Protein AF-A0A6A1Z7D4-F1 (afdb_monomer_lite)

pLDDT: mean 88.76, std 11.79, range [39.44, 97.06]

Sequence (85 aa):
MKIEIPVGIRGTLKEFKTSYQPEFLSKYGYKRYTNIIPFKGVNVVCEAVNVKYSSIQGELIVHDNDILTYLGHKLWAVTKAKEEK

Radius of gyration: 13.68 Å; chains: 1; bounding box: 37×44×33 Å

Foldseek 3Di:
DDDDDDAFDKDFQQVCVVVDPPVRLVVLFKDWDWDQDVPPGIDTPFIWFWADDPPDIDIDTHDRGWMWGRHPPRHIDIDDDDDPD

Organism: NCBI:txid47770

Structure (mmCIF, N/CA/C/O backbone):
data_AF-A0A6A1Z7D4-F1
#
_entry.id   AF-A0A6A1Z7D4-F1
#
loop_
_atom_site.group_PDB
_atom_site.id
_atom_site.type_symbol
_atom_site.label_atom_id
_atom_site.label_alt_id
_atom_site.label_comp_id
_atom_site.label_asym_id
_atom_site.label_entity_id
_atom_site.label_seq_id
_atom_site.pdbx_PDB_ins_code
_atom_site.Cartn_x
_atom_site.Cartn_y
_atom_site.Cartn_z
_atom_site.occupancy
_atom_site.B_iso_or_equiv
_atom_site.auth_seq_id
_atom_site.auth_comp_id
_atom_site.auth_asym_id
_atom_site.auth_atom_id
_atom_site.pdbx_PDB_model_num
ATOM 1 N N . MET A 1 1 ? -4.393 -22.598 0.359 1.00 49.94 1 MET A N 1
ATOM 2 C CA . MET A 1 1 ? -3.863 -21.723 -0.708 1.00 49.94 1 MET A CA 1
ATOM 3 C C . MET A 1 1 ? -3.290 -20.481 -0.039 1.00 49.94 1 MET A C 1
ATOM 5 O O . MET A 1 1 ? -4.021 -19.841 0.707 1.00 49.94 1 MET A O 1
ATOM 9 N N . LYS A 1 2 ? -1.989 -20.193 -0.183 1.00 61.00 2 LYS A N 1
ATOM 10 C CA . LYS A 1 2 ? -1.428 -18.920 0.297 1.00 61.00 2 LYS A CA 1
ATOM 11 C C . LYS A 1 2 ? -1.862 -17.839 -0.688 1.00 61.00 2 LYS A C 1
ATOM 13 O O . LYS A 1 2 ? -1.533 -17.929 -1.863 1.00 61.00 2 LYS A O 1
ATOM 18 N N . ILE A 1 3 ? -2.659 -16.886 -0.221 1.00 80.12 3 ILE A N 1
ATOM 19 C CA . ILE A 1 3 ? -2.993 -15.692 -0.996 1.00 80.12 3 ILE A CA 1
ATOM 20 C C . ILE A 1 3 ? -1.772 -14.778 -0.901 1.00 80.12 3 ILE A C 1
ATOM 22 O O . ILE A 1 3 ? -1.364 -14.425 0.204 1.00 80.12 3 ILE A O 1
ATOM 26 N N . GLU A 1 4 ? -1.172 -14.441 -2.039 1.00 89.00 4 GLU A N 1
ATOM 27 C CA . GLU A 1 4 ? -0.027 -13.535 -2.129 1.00 89.00 4 GLU A CA 1
ATOM 28 C C . GLU A 1 4 ? -0.279 -12.486 -3.213 1.00 89.00 4 GLU A C 1
ATOM 30 O O . GLU A 1 4 ? -0.918 -12.775 -4.222 1.00 89.00 4 GLU A O 1
ATOM 35 N N . ILE A 1 5 ? 0.220 -11.265 -3.000 1.00 92.00 5 ILE A N 1
ATOM 36 C CA . ILE A 1 5 ? 0.201 -10.206 -4.016 1.00 92.00 5 ILE A CA 1
ATOM 37 C C . ILE A 1 5 ? 1.398 -10.434 -4.949 1.00 92.00 5 ILE A C 1
ATOM 39 O O . ILE A 1 5 ? 2.537 -10.315 -4.485 1.00 92.00 5 ILE A O 1
ATOM 43 N N . PRO A 1 6 ? 1.187 -10.765 -6.237 1.00 94.31 6 PRO A N 1
ATOM 44 C CA . PRO A 1 6 ? 2.293 -11.010 -7.148 1.00 94.31 6 PRO A CA 1
ATOM 45 C C . PRO A 1 6 ? 3.041 -9.710 -7.459 1.00 94.31 6 PRO A C 1
ATOM 47 O O . PRO A 1 6 ? 2.446 -8.638 -7.580 1.00 94.31 6 PRO A O 1
ATOM 50 N N . VAL A 1 7 ? 4.364 -9.801 -7.597 1.00 95.25 7 VAL A N 1
ATOM 51 C CA . VAL A 1 7 ? 5.194 -8.667 -8.027 1.00 95.25 7 VAL A CA 1
ATOM 52 C C . VAL A 1 7 ? 4.764 -8.226 -9.427 1.00 95.25 7 VAL A C 1
ATOM 54 O O . VAL A 1 7 ? 4.523 -9.056 -10.299 1.00 95.25 7 VAL A O 1
ATOM 57 N N . GLY A 1 8 ? 4.657 -6.916 -9.635 1.00 93.56 8 GLY A N 1
ATOM 58 C CA . GLY A 1 8 ? 4.205 -6.311 -10.885 1.00 93.56 8 GLY A CA 1
ATOM 59 C C . GLY A 1 8 ? 2.689 -6.148 -10.997 1.00 93.56 8 GLY A C 1
ATOM 60 O O . GLY A 1 8 ? 2.236 -5.508 -11.946 1.00 93.56 8 GLY A O 1
ATOM 61 N N . ILE A 1 9 ? 1.895 -6.657 -10.043 1.00 95.56 9 ILE A N 1
ATOM 62 C CA . ILE A 1 9 ? 0.455 -6.386 -10.044 1.00 95.56 9 ILE A CA 1
ATOM 63 C C . ILE A 1 9 ? 0.212 -4.887 -9.885 1.00 95.56 9 ILE A C 1
ATOM 65 O O . ILE A 1 9 ? 0.845 -4.225 -9.056 1.00 95.56 9 ILE A O 1
ATOM 69 N N . ARG A 1 10 ? -0.709 -4.369 -10.692 1.00 95.94 10 ARG A N 1
ATOM 70 C CA . ARG A 1 10 ? -1.031 -2.950 -10.792 1.00 95.94 10 ARG A CA 1
ATOM 71 C C . ARG A 1 10 ? -2.528 -2.750 -10.608 1.00 95.94 10 ARG A C 1
ATOM 73 O O . ARG A 1 10 ? -3.313 -3.499 -11.177 1.00 95.94 10 ARG A O 1
ATOM 80 N N . GLY A 1 11 ? -2.897 -1.729 -9.849 1.00 96.06 11 GLY A N 1
ATOM 81 C CA . GLY A 1 11 ? -4.288 -1.355 -9.606 1.00 96.06 11 GLY A CA 1
ATOM 82 C C . GLY A 1 11 ? -4.376 -0.063 -8.809 1.00 96.06 11 GLY A C 1
ATOM 83 O O . GLY A 1 11 ? -3.364 0.467 -8.351 1.00 96.06 11 GLY A O 1
ATOM 84 N N . THR A 1 12 ? -5.577 0.463 -8.645 1.00 97.06 12 THR A N 1
ATOM 85 C CA . THR A 1 12 ? -5.835 1.603 -7.762 1.00 97.06 12 THR A CA 1
ATOM 86 C C . THR A 1 12 ? -5.815 1.169 -6.298 1.00 97.06 12 THR A C 1
ATOM 88 O O . THR A 1 12 ? -6.100 0.010 -5.976 1.00 97.06 12 THR A O 1
ATOM 91 N N . LEU A 1 13 ? -5.524 2.087 -5.372 1.00 95.75 13 LEU A N 1
ATOM 92 C CA . LEU A 1 13 ? -5.637 1.789 -3.939 1.00 95.75 13 LEU A CA 1
ATOM 93 C C . LEU A 1 13 ? -7.043 1.268 -3.578 1.00 95.75 13 LEU A C 1
ATOM 95 O O . LEU A 1 13 ? -7.168 0.330 -2.787 1.00 95.75 13 LEU A O 1
ATOM 99 N N . LYS A 1 14 ? -8.093 1.819 -4.200 1.00 96.06 14 LYS A N 1
ATOM 100 C CA . LYS A 1 14 ? -9.479 1.363 -4.023 1.00 96.06 14 LYS A CA 1
ATOM 101 C C . LYS A 1 14 ? -9.678 -0.100 -4.426 1.00 96.06 14 LYS A C 1
ATOM 103 O O . LYS A 1 14 ? -10.317 -0.854 -3.688 1.00 96.06 14 LYS A O 1
ATOM 108 N N . GLU A 1 15 ? -9.124 -0.524 -5.560 1.00 96.75 15 GLU A N 1
ATOM 109 C CA . GLU A 1 15 ? -9.192 -1.920 -6.020 1.00 96.75 15 GLU A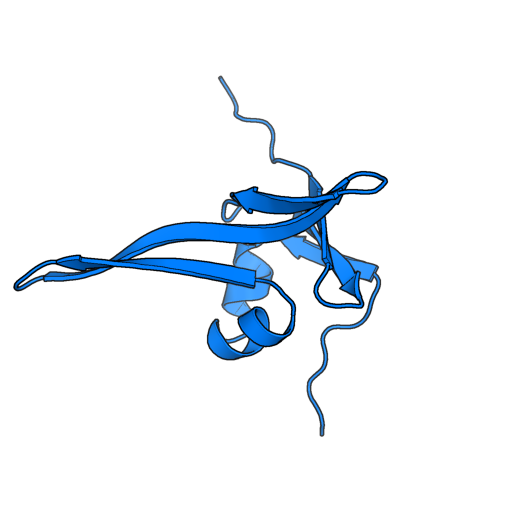 CA 1
ATOM 110 C C . GLU A 1 15 ? -8.478 -2.865 -5.051 1.00 96.75 15 GLU A C 1
ATOM 112 O O . GLU A 1 15 ? -9.024 -3.912 -4.690 1.00 96.75 15 GLU A O 1
ATOM 117 N N . PHE A 1 16 ? -7.301 -2.473 -4.551 1.00 95.56 16 PHE A N 1
ATOM 118 C CA . PHE A 1 16 ? -6.585 -3.259 -3.545 1.00 95.56 16 PHE A CA 1
ATOM 119 C C . PHE A 1 16 ? -7.373 -3.375 -2.236 1.00 95.56 16 PHE 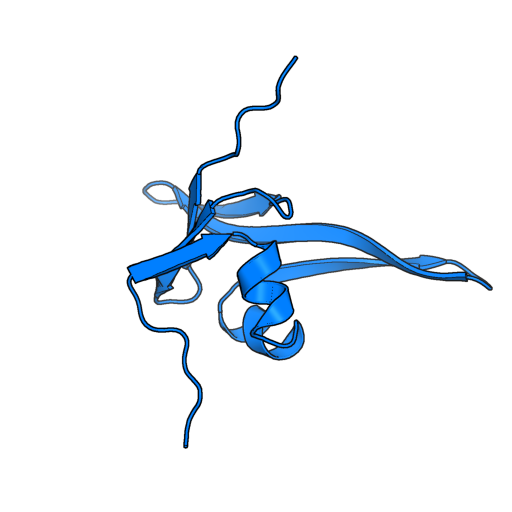A C 1
ATOM 121 O O . PHE A 1 16 ? -7.483 -4.476 -1.704 1.00 95.56 16 PHE A O 1
ATOM 128 N N . LYS A 1 17 ? -7.974 -2.286 -1.741 1.00 94.50 17 LYS A N 1
ATOM 129 C CA . LYS A 1 17 ? -8.810 -2.290 -0.522 1.00 94.50 17 LYS A CA 1
ATOM 130 C C . LYS A 1 17 ? -10.101 -3.095 -0.677 1.00 94.50 17 LYS A C 1
ATOM 132 O O . LYS A 1 17 ? -10.614 -3.616 0.306 1.00 94.50 17 LYS A O 1
ATOM 137 N N . THR A 1 18 ? -10.626 -3.185 -1.897 1.00 95.19 18 THR A N 1
ATOM 138 C CA . THR A 1 18 ? -11.806 -4.007 -2.207 1.00 95.19 18 THR A CA 1
ATOM 139 C C . THR A 1 18 ? -11.440 -5.491 -2.263 1.00 95.19 18 THR A C 1
ATOM 141 O O . THR A 1 18 ? -12.215 -6.338 -1.831 1.00 95.19 18 THR A O 1
ATOM 144 N N . SER A 1 19 ? -10.245 -5.804 -2.770 1.00 94.44 19 SER A N 1
ATOM 145 C CA . SER A 1 19 ? -9.778 -7.181 -2.968 1.00 94.44 19 SER A CA 1
ATOM 146 C C . SER A 1 19 ? -9.148 -7.795 -1.715 1.00 94.44 19 SER A C 1
ATOM 148 O O . SER A 1 19 ? -9.161 -9.014 -1.550 1.00 94.44 19 SER A O 1
ATOM 150 N N . TYR A 1 20 ? -8.578 -6.970 -0.833 1.00 93.69 20 TYR A N 1
ATOM 151 C CA . TYR A 1 20 ? -7.790 -7.421 0.309 1.00 93.69 20 TYR A CA 1
ATOM 152 C C . TYR A 1 20 ? -8.119 -6.650 1.584 1.00 93.69 20 TYR A C 1
ATOM 154 O O . TYR A 1 20 ? -8.265 -5.428 1.583 1.00 93.69 20 TYR A O 1
ATOM 162 N N . GLN A 1 21 ? -8.133 -7.370 2.707 1.00 92.56 21 GLN A N 1
ATOM 163 C CA . GLN A 1 21 ? -8.255 -6.749 4.020 1.00 92.56 21 GLN A CA 1
ATOM 164 C C . GLN A 1 21 ? -7.030 -5.867 4.345 1.00 92.56 21 GLN A C 1
ATOM 166 O O . GLN A 1 21 ? -5.902 -6.210 3.968 1.00 92.56 21 GLN A O 1
ATOM 171 N N . PRO A 1 22 ? -7.203 -4.756 5.083 1.00 90.94 22 PRO A N 1
ATOM 172 C CA . PRO A 1 22 ? -6.109 -3.855 5.461 1.00 90.94 22 PRO A CA 1
ATOM 173 C C . PRO A 1 22 ? -4.956 -4.553 6.200 1.00 90.94 22 PRO A C 1
ATOM 175 O O . PRO A 1 22 ? -3.787 -4.246 5.970 1.00 90.94 22 PRO A O 1
ATOM 178 N N . GLU A 1 23 ? -5.268 -5.531 7.051 1.00 92.69 23 GLU A N 1
ATOM 179 C CA . GLU A 1 23 ? -4.304 -6.324 7.825 1.00 92.69 23 GLU A CA 1
ATOM 180 C C . GLU A 1 23 ? -3.484 -7.259 6.932 1.00 92.69 23 GLU A C 1
ATOM 182 O O . GLU A 1 23 ? -2.355 -7.626 7.262 1.00 92.69 23 GLU A O 1
ATOM 187 N N . PHE A 1 24 ? -4.044 -7.660 5.789 1.00 94.88 24 PHE A N 1
ATOM 188 C CA . PHE A 1 24 ? -3.299 -8.380 4.770 1.00 94.88 24 PHE A CA 1
ATOM 189 C C . PHE A 1 24 ? -2.365 -7.424 4.031 1.00 94.88 24 PHE A C 1
ATOM 191 O O . PHE A 1 24 ? -1.167 -7.686 3.966 1.00 94.88 24 PHE A O 1
ATOM 198 N N . LEU A 1 25 ? -2.880 -6.285 3.556 1.00 95.12 25 LEU A N 1
ATOM 199 C CA . LEU A 1 25 ? -2.092 -5.270 2.850 1.00 95.12 25 LEU A CA 1
ATOM 200 C C . LEU A 1 25 ? -0.918 -4.747 3.694 1.00 95.12 25 LEU A C 1
ATOM 202 O O . LEU A 1 25 ? 0.156 -4.475 3.152 1.00 95.12 25 LEU A O 1
ATOM 206 N N . SER A 1 26 ? -1.061 -4.673 5.021 1.00 94.88 26 SER A N 1
ATOM 207 C CA . SER A 1 26 ? 0.017 -4.218 5.910 1.00 94.88 26 SER A CA 1
ATOM 208 C C . SER A 1 26 ? 1.266 -5.102 5.868 1.00 94.88 26 SER A C 1
ATOM 210 O O . SER A 1 26 ? 2.395 -4.606 5.939 1.00 94.88 26 SER A O 1
ATOM 212 N N . LYS A 1 27 ? 1.099 -6.406 5.614 1.00 94.94 27 LYS A N 1
ATOM 213 C CA . LYS A 1 27 ? 2.215 -7.341 5.387 1.00 94.94 27 LYS A CA 1
ATOM 214 C C . LYS A 1 27 ? 3.006 -6.999 4.125 1.00 94.94 27 LYS A C 1
ATOM 216 O O . LYS A 1 27 ? 4.182 -7.350 4.043 1.00 94.94 27 LYS A O 1
ATOM 221 N N . TYR A 1 28 ? 2.383 -6.280 3.194 1.00 95.81 28 TYR A N 1
ATOM 222 C CA . TYR A 1 28 ? 2.933 -5.842 1.916 1.00 95.81 28 TYR A CA 1
ATOM 223 C C . TYR A 1 28 ? 3.380 -4.374 1.935 1.00 95.81 28 TYR A C 1
ATOM 225 O O . TYR A 1 28 ? 3.702 -3.837 0.885 1.00 95.81 28 TYR A O 1
ATOM 233 N N . GLY A 1 29 ? 3.478 -3.728 3.103 1.00 94.62 29 GLY A N 1
ATOM 234 C CA . GLY A 1 29 ? 4.032 -2.372 3.227 1.00 94.62 29 GLY A CA 1
ATOM 235 C C . GLY A 1 29 ? 3.017 -1.243 3.076 1.00 94.62 29 GLY A C 1
ATOM 236 O O . GLY A 1 29 ? 3.419 -0.087 2.994 1.00 94.62 29 GLY A O 1
ATOM 237 N N . TYR A 1 30 ? 1.725 -1.565 3.059 1.00 96.56 30 TYR A N 1
ATOM 238 C CA . TYR A 1 30 ? 0.659 -0.585 3.238 1.00 96.56 30 TYR A CA 1
ATOM 239 C C . TYR A 1 30 ? 0.507 -0.217 4.722 1.00 96.56 30 TYR A C 1
ATOM 241 O O . TYR A 1 30 ? 0.688 -1.046 5.615 1.00 96.56 30 TYR A O 1
ATOM 249 N N . LYS A 1 31 ? 0.177 1.038 5.002 1.00 95.75 31 LYS A N 1
ATOM 250 C CA . LYS A 1 31 ? -0.003 1.574 6.348 1.00 95.75 31 LYS A CA 1
ATOM 251 C C . LYS A 1 31 ? -1.263 2.417 6.381 1.00 95.75 31 LYS A C 1
ATOM 253 O O . LYS A 1 31 ? -1.550 3.173 5.456 1.00 95.75 31 LYS A O 1
ATOM 258 N N . ARG A 1 32 ? -2.004 2.294 7.475 1.00 93.88 32 ARG A N 1
ATOM 259 C CA . ARG A 1 32 ? -3.199 3.085 7.740 1.00 93.88 32 ARG A CA 1
ATOM 260 C C . ARG A 1 32 ? -3.001 3.811 9.057 1.00 93.88 32 ARG A C 1
ATOM 262 O O . ARG A 1 32 ? -2.902 3.170 10.099 1.00 93.88 32 ARG A O 1
ATOM 269 N N . TYR A 1 33 ? -2.947 5.132 8.995 1.00 93.06 33 TYR A N 1
ATOM 270 C CA . TYR A 1 33 ? -2.848 5.974 10.174 1.00 93.06 33 TYR A CA 1
ATOM 271 C C . TYR A 1 33 ? -4.250 6.326 10.637 1.00 93.06 33 TYR A C 1
ATOM 273 O O . TYR A 1 33 ? -5.043 6.902 9.890 1.00 93.06 33 TYR A O 1
ATOM 281 N N . THR A 1 34 ? -4.570 5.949 11.869 1.00 91.38 34 THR A N 1
ATOM 282 C CA . THR A 1 34 ? -5.898 6.145 12.443 1.00 91.38 34 THR A CA 1
ATOM 283 C C . THR A 1 34 ? -5.818 6.900 13.753 1.00 91.38 34 THR A C 1
ATOM 285 O O . THR A 1 34 ? -4.933 6.629 14.558 1.00 91.38 34 THR A O 1
ATOM 288 N N . ASN A 1 35 ? -6.796 7.762 14.001 1.00 90.00 35 ASN A N 1
ATOM 289 C CA . ASN A 1 35 ? -7.015 8.387 15.297 1.00 90.00 35 ASN A CA 1
ATOM 290 C C . ASN A 1 35 ? -8.304 7.851 15.917 1.00 90.00 35 ASN A C 1
ATOM 292 O O . ASN A 1 35 ? -9.309 7.671 15.230 1.00 90.00 35 ASN A O 1
ATOM 296 N N . ILE A 1 36 ? -8.284 7.617 17.228 1.00 87.62 36 ILE A N 1
ATOM 297 C CA . ILE A 1 36 ? -9.482 7.254 17.986 1.00 87.62 36 ILE A CA 1
ATOM 298 C C . ILE A 1 36 ? -10.167 8.552 18.400 1.00 87.62 36 ILE A C 1
ATOM 300 O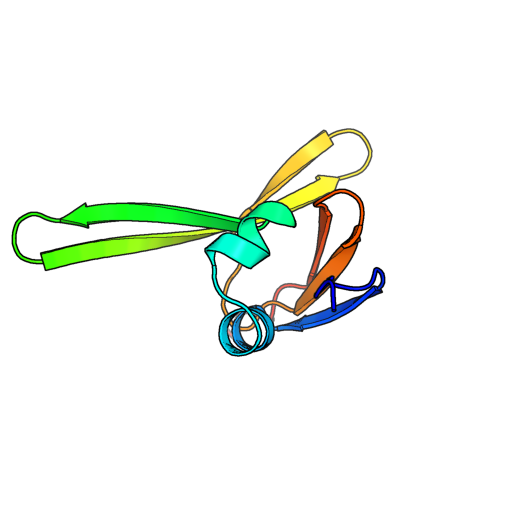 O . ILE A 1 36 ? -9.596 9.351 19.140 1.00 87.62 36 ILE A O 1
ATOM 304 N N . ILE A 1 37 ? -11.389 8.765 17.919 1.00 85.62 37 ILE A N 1
ATOM 305 C CA . ILE A 1 37 ? -12.208 9.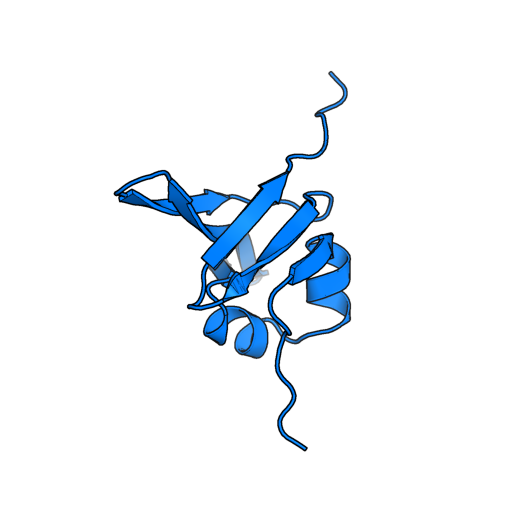905 18.319 1.00 85.62 37 ILE A CA 1
ATOM 306 C C . ILE A 1 37 ? -13.173 9.431 19.413 1.00 85.62 37 ILE A C 1
ATOM 308 O O . ILE A 1 37 ? -13.961 8.507 19.162 1.00 85.62 37 ILE A O 1
ATOM 312 N N . PRO A 1 38 ? -13.158 10.050 20.611 1.00 86.06 38 PRO A N 1
ATOM 313 C CA . PRO A 1 38 ? -14.112 9.731 21.667 1.00 86.06 38 PRO A CA 1
ATOM 314 C C . PRO A 1 38 ? -15.548 9.755 21.132 1.00 86.06 38 PRO A C 1
ATOM 316 O O . PRO A 1 38 ? -15.935 10.686 20.427 1.00 86.06 38 PRO A O 1
ATOM 319 N N . PHE A 1 39 ? -16.326 8.715 21.440 1.00 84.12 39 PHE A N 1
ATOM 320 C CA . PHE A 1 39 ? -17.736 8.563 21.045 1.00 84.12 39 PHE A CA 1
ATOM 321 C C . PHE A 1 39 ? -18.028 8.468 19.531 1.00 84.12 39 PHE A C 1
ATOM 323 O O . PHE A 1 39 ? -19.186 8.299 19.158 1.00 84.12 39 PHE A O 1
ATOM 330 N N . LYS A 1 40 ? -17.014 8.531 18.654 1.00 80.56 40 LYS A N 1
ATOM 331 C CA . LYS A 1 40 ? -17.161 8.387 17.188 1.00 80.56 40 LYS A CA 1
ATOM 332 C C . LYS A 1 40 ? -16.386 7.208 16.591 1.00 80.56 40 LYS A C 1
ATOM 334 O O . LYS A 1 40 ? -16.615 6.863 15.437 1.00 80.56 40 LYS A O 1
ATOM 339 N N . GLY A 1 41 ? -15.504 6.574 17.364 1.00 85.75 41 GLY A N 1
ATOM 340 C CA . GLY A 1 41 ? -14.756 5.393 16.935 1.00 85.75 41 GLY A CA 1
ATOM 341 C C . GLY A 1 41 ? -13.463 5.729 16.187 1.00 85.75 41 GLY A C 1
ATOM 342 O O . GLY A 1 41 ? -12.831 6.756 16.436 1.00 85.75 41 GLY A O 1
ATOM 343 N N . VAL A 1 42 ? -13.031 4.820 15.311 1.00 85.25 42 VAL A N 1
ATOM 344 C CA . VAL A 1 42 ? -11.757 4.918 14.581 1.00 85.25 42 VAL A CA 1
ATOM 345 C C . VAL A 1 42 ? -11.932 5.792 13.341 1.00 85.25 42 VAL A C 1
ATOM 347 O O . VAL A 1 42 ? -12.710 5.461 12.451 1.00 85.25 42 VAL A O 1
ATOM 350 N N . ASN A 1 43 ? -11.172 6.882 13.261 1.00 8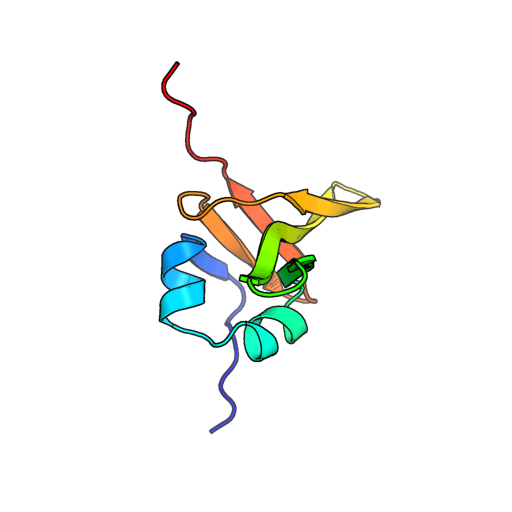7.44 43 ASN A N 1
ATOM 351 C CA . ASN A 1 43 ? -11.086 7.733 12.081 1.00 87.44 43 ASN A CA 1
ATOM 352 C C . ASN A 1 43 ? -9.782 7.465 11.322 1.00 87.44 43 ASN A C 1
ATOM 354 O O . ASN A 1 43 ? -8.705 7.507 11.917 1.00 87.44 43 ASN A O 1
ATOM 358 N N . VAL A 1 44 ? -9.863 7.227 10.014 1.00 87.44 44 VAL A N 1
ATOM 359 C CA . VAL A 1 44 ? -8.678 7.083 9.157 1.00 87.44 44 VAL A CA 1
ATOM 360 C C . VAL A 1 44 ? -8.182 8.474 8.778 1.00 87.44 44 VAL A C 1
ATOM 362 O O . VAL A 1 44 ? -8.884 9.220 8.106 1.00 87.44 44 VAL A O 1
ATOM 365 N N . VAL A 1 45 ? -6.977 8.825 9.224 1.00 90.38 45 VAL A N 1
ATOM 366 C CA . VAL A 1 45 ? -6.351 10.127 8.956 1.00 90.38 45 VAL A CA 1
ATOM 367 C C . VAL A 1 45 ? -5.731 10.129 7.566 1.00 90.38 45 VAL A C 1
ATOM 369 O O . VAL A 1 45 ? -5.978 11.032 6.773 1.00 90.38 45 VAL A O 1
ATOM 372 N N . CYS A 1 46 ? -4.924 9.112 7.272 1.00 92.94 46 CYS A N 1
ATOM 373 C CA . CYS A 1 46 ? -4.316 8.928 5.966 1.00 92.94 46 CYS A CA 1
ATOM 374 C C . CYS A 1 46 ? -3.877 7.477 5.758 1.00 92.94 46 CYS A C 1
ATOM 376 O O . CYS A 1 46 ? -3.772 6.673 6.691 1.00 92.94 46 CYS A O 1
ATOM 378 N N . GLU A 1 47 ? -3.618 7.152 4.499 1.00 95.94 47 GLU A N 1
ATOM 379 C CA . GLU A 1 47 ? -3.111 5.862 4.058 1.00 95.94 47 GLU A CA 1
ATOM 380 C C . GLU A 1 47 ? -1.766 6.092 3.370 1.00 95.94 47 GLU A C 1
ATOM 382 O O . GLU A 1 47 ? -1.574 7.093 2.681 1.00 95.94 47 GLU A O 1
ATOM 387 N N . ALA A 1 48 ? -0.819 5.187 3.587 1.00 96.38 48 ALA A N 1
ATOM 388 C CA . ALA A 1 48 ? 0.527 5.292 3.050 1.00 96.38 48 ALA A CA 1
ATOM 389 C C . ALA A 1 48 ? 1.024 3.938 2.553 1.00 96.38 48 ALA A C 1
ATOM 391 O O . ALA A 1 48 ? 0.565 2.884 2.994 1.00 96.38 48 ALA A O 1
ATOM 392 N N . VAL A 1 49 ? 1.998 3.961 1.653 1.00 96.50 49 VAL A N 1
ATOM 393 C CA . VAL A 1 49 ? 2.742 2.769 1.247 1.00 96.50 49 VAL A CA 1
ATOM 394 C C . VAL A 1 49 ? 4.233 3.020 1.362 1.00 96.50 49 VAL A C 1
ATOM 396 O O . VAL A 1 49 ? 4.719 4.128 1.138 1.00 96.50 49 VAL A O 1
ATOM 399 N N . ASN A 1 50 ? 4.971 1.970 1.693 1.00 95.12 50 ASN A N 1
ATOM 400 C CA . ASN A 1 50 ? 6.420 1.986 1.624 1.00 95.12 50 ASN A CA 1
ATOM 401 C C . ASN A 1 50 ? 6.867 2.104 0.162 1.00 95.12 50 ASN A C 1
ATOM 403 O O . ASN A 1 50 ? 6.467 1.318 -0.702 1.00 95.12 50 ASN A O 1
ATOM 407 N N . VAL A 1 51 ? 7.761 3.047 -0.091 1.00 92.75 51 VAL A N 1
ATOM 408 C CA . VAL A 1 51 ? 8.354 3.313 -1.400 1.00 92.75 51 VAL A CA 1
ATOM 409 C C . VAL A 1 51 ? 9.873 3.329 -1.272 1.00 92.75 51 VAL A C 1
ATOM 411 O O . VAL A 1 51 ? 10.425 3.608 -0.205 1.00 92.75 51 VAL A O 1
ATOM 414 N N . LYS A 1 52 ? 10.570 3.020 -2.366 1.00 83.38 52 LYS A N 1
ATOM 415 C CA . LYS A 1 52 ? 12.027 3.148 -2.444 1.00 83.38 52 LYS A CA 1
ATOM 416 C C . LYS A 1 52 ? 12.370 4.219 -3.469 1.00 83.38 52 LYS A C 1
ATOM 418 O O . LYS A 1 52 ? 12.176 4.014 -4.664 1.00 83.38 52 LYS A O 1
ATOM 423 N N . TYR A 1 53 ? 12.910 5.336 -2.995 1.00 69.44 53 TYR A N 1
ATOM 424 C CA . TYR A 1 53 ? 13.471 6.381 -3.844 1.00 69.44 53 TYR A CA 1
ATOM 425 C C . TYR A 1 53 ? 14.984 6.224 -3.863 1.00 69.44 53 TYR A C 1
ATOM 427 O O . TYR A 1 53 ? 15.658 6.590 -2.904 1.00 69.44 53 TYR A O 1
ATOM 435 N N . SER A 1 54 ? 15.520 5.663 -4.950 1.00 70.06 54 SER A N 1
ATOM 436 C CA . SER A 1 54 ? 16.955 5.395 -5.101 1.00 70.06 54 SER A CA 1
ATOM 437 C C . SER A 1 54 ? 17.522 4.599 -3.906 1.00 70.06 54 SER A C 1
ATOM 439 O O . SER A 1 54 ? 17.307 3.387 -3.817 1.00 70.06 54 SER A O 1
ATOM 441 N N . SER A 1 55 ? 18.188 5.264 -2.960 1.00 60.94 55 SER A N 1
ATOM 442 C CA . SER A 1 55 ? 18.819 4.702 -1.763 1.00 60.94 55 SER A CA 1
ATOM 443 C C . SER A 1 55 ? 18.016 4.873 -0.465 1.00 60.94 55 SER A C 1
ATOM 445 O O . SER A 1 55 ? 18.398 4.290 0.548 1.00 60.94 55 SER A O 1
ATOM 447 N N . ILE A 1 56 ? 16.907 5.619 -0.471 1.00 65.81 56 ILE A N 1
ATOM 448 C CA . ILE A 1 56 ? 16.119 5.925 0.732 1.00 65.81 56 ILE A CA 1
ATOM 449 C C . ILE A 1 56 ? 14.794 5.157 0.697 1.00 65.81 56 ILE A C 1
ATOM 451 O O . ILE A 1 56 ? 14.034 5.223 -0.274 1.00 65.81 56 ILE A O 1
ATOM 455 N N . GLN A 1 57 ? 14.519 4.419 1.773 1.00 77.62 57 GLN A N 1
ATOM 456 C CA . GLN A 1 57 ? 13.188 3.882 2.047 1.00 77.62 57 GLN A CA 1
ATOM 457 C C . GLN A 1 57 ? 12.366 4.960 2.747 1.00 77.62 57 GLN A C 1
ATOM 459 O O . GLN A 1 57 ? 12.813 5.536 3.737 1.00 77.62 57 GLN A O 1
ATOM 464 N N . GLY A 1 58 ? 11.176 5.231 2.225 1.00 87.69 58 GLY A N 1
ATOM 465 C CA . GLY A 1 58 ? 10.258 6.206 2.793 1.00 87.69 58 GLY A CA 1
ATOM 466 C C . GLY A 1 58 ? 8.819 5.730 2.705 1.00 87.69 58 GLY A C 1
ATOM 467 O O . GLY A 1 58 ? 8.527 4.637 2.215 1.00 87.69 58 GLY A O 1
ATOM 468 N N . GLU A 1 59 ? 7.917 6.578 3.171 1.00 93.12 59 GLU A N 1
ATOM 469 C CA . GLU A 1 59 ? 6.483 6.385 3.029 1.00 93.12 59 GLU A CA 1
ATOM 470 C C . GLU A 1 59 ? 5.927 7.446 2.098 1.00 93.12 59 GLU A C 1
ATOM 472 O O . GLU A 1 59 ? 6.299 8.616 2.183 1.00 93.12 59 GLU A O 1
ATOM 477 N N . LEU A 1 60 ? 5.021 7.033 1.222 1.00 93.88 60 LEU A N 1
ATOM 478 C CA . LEU A 1 60 ? 4.259 7.949 0.396 1.00 93.88 60 LEU A CA 1
ATOM 479 C C . LEU A 1 60 ? 2.790 7.842 0.775 1.00 93.88 60 LEU A C 1
ATOM 481 O O . LEU A 1 60 ? 2.224 6.748 0.748 1.00 93.88 60 LEU A O 1
ATOM 485 N N . ILE A 1 61 ? 2.181 8.981 1.103 1.00 95.44 61 ILE A N 1
ATOM 486 C CA . ILE A 1 61 ? 0.734 9.076 1.300 1.00 95.44 61 ILE A CA 1
ATOM 487 C C . ILE A 1 61 ? 0.047 8.744 -0.019 1.00 95.44 61 ILE A C 1
ATOM 489 O O . ILE A 1 61 ? 0.476 9.232 -1.063 1.00 95.44 61 ILE A O 1
ATOM 493 N N . VAL A 1 62 ? -1.000 7.930 0.019 1.00 95.19 62 VAL A N 1
ATOM 494 C CA . VAL A 1 62 ? -1.754 7.474 -1.152 1.00 95.19 62 VAL A CA 1
ATOM 495 C C . VAL A 1 62 ? -3.250 7.691 -0.962 1.00 95.19 62 VAL A C 1
ATOM 497 O O . VAL A 1 62 ? -3.755 7.668 0.159 1.00 95.19 62 VAL A O 1
ATOM 500 N N . HIS A 1 63 ? -3.950 7.893 -2.072 1.00 94.81 63 HIS A N 1
ATOM 501 C CA . HIS A 1 63 ? -5.398 8.069 -2.129 1.00 94.81 63 HIS A CA 1
ATOM 502 C C . HIS A 1 63 ? -6.039 6.993 -3.001 1.00 94.81 63 HIS A C 1
ATOM 504 O O . HIS A 1 63 ? -5.365 6.332 -3.786 1.00 94.81 63 HIS A O 1
ATOM 510 N N . ASP A 1 64 ? -7.357 6.832 -2.882 1.00 94.81 64 ASP A N 1
ATOM 511 C CA . ASP A 1 64 ? -8.109 5.742 -3.515 1.00 94.81 64 ASP A CA 1
ATOM 512 C C . ASP A 1 64 ? -7.894 5.628 -5.036 1.00 94.81 64 ASP A C 1
ATOM 514 O O . ASP A 1 64 ? -7.884 4.513 -5.556 1.00 94.81 64 ASP A O 1
ATOM 518 N N . ASN A 1 65 ? -7.666 6.751 -5.727 1.00 95.31 65 ASN A N 1
ATOM 519 C CA . ASN A 1 65 ? -7.449 6.803 -7.177 1.00 95.31 65 ASN A CA 1
ATOM 520 C C . ASN A 1 65 ? -5.973 6.691 -7.593 1.00 95.31 65 ASN A C 1
ATOM 522 O O . ASN A 1 65 ? -5.682 6.612 -8.787 1.00 95.31 65 ASN A O 1
ATOM 526 N N . ASP A 1 66 ? -5.036 6.689 -6.642 1.00 95.44 66 ASP A N 1
ATOM 527 C CA . ASP A 1 66 ? -3.621 6.514 -6.957 1.00 95.44 66 ASP A CA 1
ATOM 528 C C . ASP A 1 66 ? -3.372 5.100 -7.475 1.00 95.44 66 ASP A C 1
ATOM 530 O O . ASP A 1 66 ? -3.870 4.115 -6.923 1.00 95.44 66 ASP A O 1
ATOM 534 N N . ILE A 1 67 ? -2.562 5.002 -8.528 1.00 96.31 67 ILE A N 1
ATOM 535 C CA . ILE A 1 67 ? -2.201 3.720 -9.119 1.00 96.31 67 ILE A CA 1
ATOM 536 C C . ILE A 1 67 ? -0.976 3.181 -8.391 1.00 96.31 67 ILE A C 1
ATOM 538 O O . ILE A 1 67 ? 0.092 3.795 -8.403 1.00 96.31 67 ILE A O 1
ATOM 542 N N . LEU A 1 68 ? -1.128 2.003 -7.800 1.00 96.38 68 LEU A N 1
ATOM 543 C CA . LEU A 1 68 ? -0.099 1.287 -7.068 1.00 96.38 68 LEU A CA 1
ATOM 544 C C . LEU A 1 68 ? 0.375 0.087 -7.887 1.00 96.38 68 LEU A C 1
ATOM 546 O O . LEU A 1 68 ? -0.428 -0.649 -8.457 1.00 96.38 68 LEU A O 1
ATOM 550 N N . THR A 1 69 ? 1.688 -0.118 -7.941 1.00 96.56 69 THR A N 1
ATOM 551 C CA . THR A 1 69 ? 2.301 -1.336 -8.488 1.00 96.56 69 THR A CA 1
ATOM 552 C C . THR A 1 69 ? 3.158 -1.984 -7.416 1.00 96.56 69 THR A C 1
ATOM 554 O O . THR A 1 69 ? 4.055 -1.333 -6.876 1.00 96.56 69 THR A O 1
ATOM 557 N N . TYR A 1 70 ? 2.892 -3.249 -7.089 1.00 96.25 70 TYR A N 1
ATOM 558 C CA . TYR A 1 70 ? 3.661 -3.946 -6.061 1.00 96.25 70 TYR A CA 1
ATOM 559 C C . TYR A 1 70 ? 5.037 -4.352 -6.596 1.00 96.25 70 TYR A C 1
ATOM 561 O O . TYR A 1 70 ? 5.134 -5.054 -7.600 1.00 96.25 70 TYR A O 1
ATOM 569 N N . LEU A 1 71 ? 6.110 -3.940 -5.921 1.00 94.25 71 LEU A N 1
ATOM 570 C CA . LEU A 1 71 ? 7.492 -4.194 -6.350 1.00 94.25 71 LEU A CA 1
ATOM 571 C C . LEU A 1 71 ? 8.138 -5.390 -5.636 1.00 94.25 71 LEU A C 1
ATOM 573 O O . LEU A 1 71 ? 9.298 -5.704 -5.891 1.00 94.25 71 LEU A O 1
ATOM 577 N N . GLY A 1 72 ? 7.418 -6.055 -4.729 1.00 93.38 72 GLY A N 1
ATOM 578 C CA . GLY A 1 72 ? 8.024 -7.024 -3.817 1.00 93.38 72 GLY A CA 1
ATOM 579 C C . GLY A 1 72 ? 8.640 -6.351 -2.592 1.00 93.38 72 GLY A C 1
ATOM 580 O O . GLY A 1 72 ? 8.687 -5.128 -2.485 1.00 93.38 72 GLY A O 1
ATOM 581 N N . HIS A 1 73 ? 9.092 -7.153 -1.626 1.00 93.19 73 HIS A N 1
ATOM 582 C CA . HIS A 1 73 ? 9.807 -6.673 -0.431 1.00 93.19 73 HIS A CA 1
ATOM 583 C C . HIS A 1 73 ? 9.095 -5.548 0.336 1.00 93.19 73 HIS A C 1
ATOM 585 O O . HIS A 1 73 ? 9.737 -4.694 0.942 1.00 93.19 73 HIS A O 1
ATOM 591 N N . LYS A 1 74 ? 7.757 -5.575 0.331 1.00 94.75 74 LYS A N 1
ATOM 592 C CA . LYS A 1 74 ? 6.902 -4.550 0.947 1.00 94.75 74 LYS A CA 1
ATOM 593 C C . LYS A 1 74 ? 7.048 -3.161 0.317 1.00 94.75 74 LYS A C 1
ATOM 595 O O . LYS A 1 74 ? 6.823 -2.184 1.015 1.00 94.75 74 LYS A O 1
ATOM 600 N N . LEU A 1 75 ? 7.458 -3.061 -0.943 1.00 95.25 75 LEU A N 1
ATOM 601 C CA . LEU A 1 75 ? 7.653 -1.800 -1.653 1.00 95.25 75 LEU A CA 1
ATOM 602 C C . LEU A 1 75 ? 6.622 -1.633 -2.765 1.00 95.25 75 LEU A C 1
ATOM 604 O O . LEU A 1 75 ? 6.197 -2.604 -3.394 1.00 95.25 75 LEU A O 1
ATOM 608 N N . TRP A 1 76 ? 6.273 -0.380 -3.032 1.00 95.44 76 TRP A N 1
ATOM 609 C CA . TRP A 1 76 ? 5.326 0.006 -4.067 1.00 95.44 76 TRP A CA 1
ATOM 610 C C . TRP A 1 76 ? 5.914 1.092 -4.962 1.00 95.44 76 TRP A C 1
ATOM 612 O O . TRP A 1 76 ? 6.651 1.967 -4.505 1.00 95.44 76 TRP A O 1
ATOM 622 N N . ALA A 1 77 ? 5.563 1.047 -6.243 1.00 94.56 77 ALA A N 1
ATOM 623 C CA . ALA A 1 77 ? 5.616 2.209 -7.116 1.00 94.56 77 ALA A CA 1
ATOM 624 C C . ALA A 1 77 ? 4.236 2.867 -7.122 1.00 94.56 77 ALA A C 1
ATOM 626 O O . ALA A 1 77 ? 3.218 2.174 -7.163 1.00 94.56 77 ALA A O 1
ATOM 627 N N . VAL A 1 78 ? 4.211 4.196 -7.097 1.00 94.31 78 VAL A N 1
ATOM 628 C CA . VAL A 1 78 ? 2.975 4.978 -7.050 1.00 94.31 78 VAL A CA 1
ATOM 629 C C . VAL A 1 78 ? 2.956 5.958 -8.208 1.00 94.31 78 VAL A C 1
ATOM 631 O O . VAL A 1 78 ? 3.906 6.709 -8.412 1.00 94.31 78 VAL A O 1
ATOM 634 N N . THR A 1 79 ? 1.860 5.971 -8.956 1.00 93.94 79 THR A N 1
ATOM 635 C CA . THR A 1 79 ? 1.533 7.040 -9.899 1.00 93.94 79 THR A CA 1
ATOM 636 C C . THR A 1 79 ? 0.338 7.798 -9.350 1.00 93.94 79 THR A C 1
ATOM 638 O O . THR A 1 79 ? -0.745 7.229 -9.211 1.00 93.94 79 THR A O 1
ATOM 641 N N . LYS A 1 80 ? 0.550 9.075 -9.027 1.00 91.75 80 LYS A N 1
ATOM 642 C CA . LYS A 1 80 ? -0.512 9.951 -8.543 1.00 91.75 80 LYS A CA 1
ATOM 643 C C . LYS A 1 80 ? -1.542 10.179 -9.639 1.00 91.75 80 LYS A C 1
ATOM 645 O O . LYS A 1 80 ? -1.168 10.499 -10.770 1.00 91.75 80 LYS A O 1
ATOM 650 N N . ALA A 1 81 ? -2.820 10.016 -9.307 1.00 83.38 81 ALA A N 1
ATOM 651 C CA . ALA A 1 81 ? -3.868 10.539 -10.173 1.00 83.38 81 ALA A CA 1
ATOM 652 C C . ALA A 1 81 ? -3.663 12.059 -10.283 1.00 83.38 81 ALA A C 1
ATOM 654 O O . ALA A 1 81 ? -3.327 12.705 -9.289 1.00 83.38 81 ALA A O 1
ATOM 655 N N . LYS A 1 82 ? -3.790 12.633 -11.486 1.00 73.94 82 LYS A N 1
ATOM 656 C CA . LYS A 1 82 ? -3.729 14.093 -11.627 1.00 73.94 82 LYS A CA 1
ATOM 657 C C . LYS A 1 82 ? -4.839 14.687 -10.762 1.00 73.94 82 LYS A C 1
ATOM 659 O O . LYS A 1 82 ? -5.998 14.328 -10.943 1.00 73.94 82 LYS A O 1
ATOM 664 N N . GLU A 1 83 ? -4.482 15.578 -9.845 1.00 58.44 83 GLU A N 1
ATOM 665 C CA . GLU A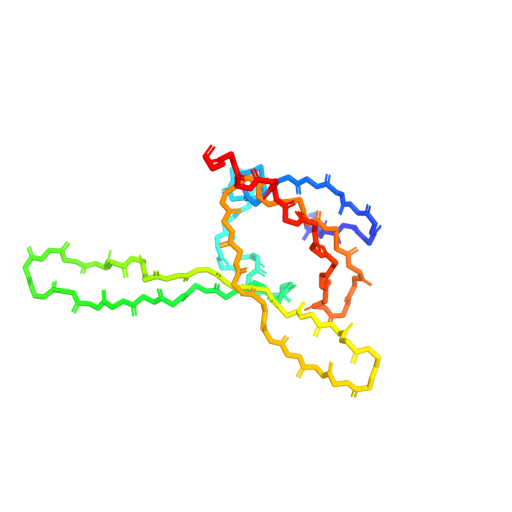 1 83 ? -5.459 16.483 -9.249 1.00 58.44 83 GLU A CA 1
ATOM 666 C C . GLU A 1 83 ? -5.971 17.372 -10.387 1.00 58.44 83 GLU A C 1
ATOM 668 O O . GLU A 1 83 ? -5.210 18.159 -10.958 1.00 58.44 83 GLU A O 1
ATOM 673 N N . GLU A 1 84 ? -7.229 17.189 -10.788 1.00 51.56 84 GLU A N 1
ATOM 674 C CA . GLU A 1 84 ? -7.922 18.200 -11.580 1.00 51.56 84 GLU A CA 1
ATOM 675 C C . GLU A 1 84 ? -8.030 19.444 -10.688 1.00 51.56 84 GLU A C 1
ATOM 677 O O . GLU A 1 84 ? -8.680 19.410 -9.643 1.00 51.56 84 GLU A O 1
ATOM 682 N N . LYS A 1 85 ? -7.275 20.487 -11.046 1.00 39.44 85 LYS A N 1
ATOM 683 C CA . LYS A 1 85 ? -7.336 21.811 -10.421 1.00 39.44 85 LYS A CA 1
ATOM 684 C C . LYS A 1 85 ? -8.527 22.596 -10.940 1.00 39.44 85 LYS A C 1
ATOM 686 O O . LYS A 1 85 ? -8.768 22.519 -12.165 1.00 39.44 85 LYS A O 1
#

Secondary structure (DSSP, 8-state):
------TT-EEEHHHHHHHS-HHHHHTTTEEEEEEEETTTEEEEEEEEEEEEETTEEEEEEE-TTSEEEEEETTEEEEEPPP---